Protein AF-A2RHA9-F1 (afdb_monomer)

Organism: Lactococcus lactis subsp. cremoris (strain MG1363) (NCBI:txid416870)

Sequence (64 aa):
MNNTANKETYILDD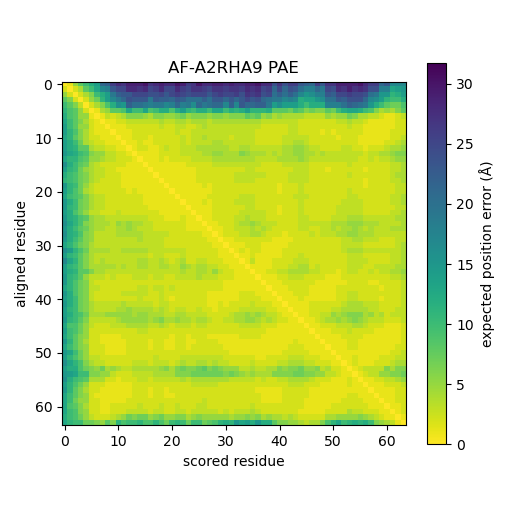SIAFELMGLLKAKARHFIQLNEYVYRLFDGQSVVTFTTLENDIQVEMVKG

pLDDT: mean 90.42, std 12.82, range [35.5, 97.62]

Mean predicted aligned error: 4.46 Å

Nearest PDB structures (foldseek):
  2jpi-assembly1_A  TM=5.741E-01  e=2.089E-01  Pseudomonas aeruginosa
  8vx4-assembly1_A  TM=5.252E-01  e=1.188E-01  Homo sapiens
  8cex-assembly3_C  TM=5.086E-01  e=1.489E-01  Mus musculus
  7az0-assembly1_BBB  TM=5.307E-01  e=1.764E-01  Mus musculus
  7az0-assembly1_AAA  TM=5.285E-01  e=2.339E-01  Mus musculus

InterPro domains:
  IPR012450 Bacteriophage bIL310, Orf15 [PF07868] (10-64)

Radius of gyration: 11.79 Å; Cα contacts (8 Å, |Δi|>4): 114; chains: 1; bounding box: 31×30×22 Å

Secondary structure (DSSP, 8-state):
-----EEEEEEE-HHHHHHHHHHHHHH-SEEEE-SSSEEEEE-SSEEEEEEE-SSSEEEEEEE-

Solvent-accessible surface area (backbone atoms only — not comparable to full-atom values): 3628 Å² total; per-residue (Å²): 130,88,78,76,60,57,66,49,78,47,80,33,51,56,74,61,45,53,54,50,49,55,61,47,57,76,63,30,77,43,80,44,74,80,53,99,48,32,38,37,36,30,57,87,57,40,39,39,37,39,35,59,56,98,81,36,24,38,38,38,38,38,47,111

Structure (mmCIF, N/CA/C/O backbone):
data_AF-A2RHA9-F1
#
_entry.id   AF-A2RHA9-F1
#
loop_
_atom_site.group_PDB
_atom_site.id
_atom_site.type_symbol
_atom_site.label_atom_id
_atom_site.label_alt_id
_atom_site.label_comp_id
_atom_site.label_asym_id
_atom_site.label_entity_id
_atom_site.label_seq_id
_atom_site.pdbx_PDB_ins_code
_atom_site.Cartn_x
_atom_site.Cartn_y
_atom_site.Cartn_z
_atom_site.occupancy
_atom_site.B_iso_or_equiv
_atom_site.auth_seq_id
_atom_site.auth_comp_id
_atom_site.auth_asym_id
_atom_site.auth_atom_id
_atom_site.pdbx_PDB_model_num
ATOM 1 N N . MET A 1 1 ? 20.221 19.513 -5.299 1.00 35.50 1 MET A N 1
ATOM 2 C CA . MET A 1 1 ? 19.118 19.675 -6.270 1.00 35.50 1 MET A CA 1
ATOM 3 C C . MET A 1 1 ? 17.949 18.871 -5.732 1.00 35.50 1 MET A C 1
ATOM 5 O O . MET A 1 1 ? 18.134 17.688 -5.478 1.00 35.50 1 MET A O 1
ATOM 9 N N . ASN A 1 2 ? 16.833 19.530 -5.418 1.00 43.19 2 ASN A N 1
ATOM 10 C CA . ASN A 1 2 ? 15.654 18.907 -4.816 1.00 43.19 2 ASN A CA 1
ATOM 11 C C . ASN A 1 2 ? 15.084 17.882 -5.800 1.00 43.19 2 ASN A C 1
ATOM 13 O O . ASN A 1 2 ? 14.460 18.273 -6.782 1.00 43.19 2 ASN A O 1
ATOM 17 N N . ASN A 1 3 ? 15.323 16.591 -5.562 1.00 47.72 3 ASN A N 1
ATOM 18 C CA . ASN A 1 3 ? 14.551 15.550 -6.227 1.00 47.72 3 ASN A CA 1
ATOM 19 C C . ASN A 1 3 ? 13.135 15.660 -5.670 1.00 47.72 3 ASN A C 1
ATOM 21 O O . ASN A 1 3 ? 12.829 15.120 -4.607 1.00 47.72 3 ASN A O 1
ATOM 25 N N . THR A 1 4 ? 12.286 16.418 -6.359 1.00 53.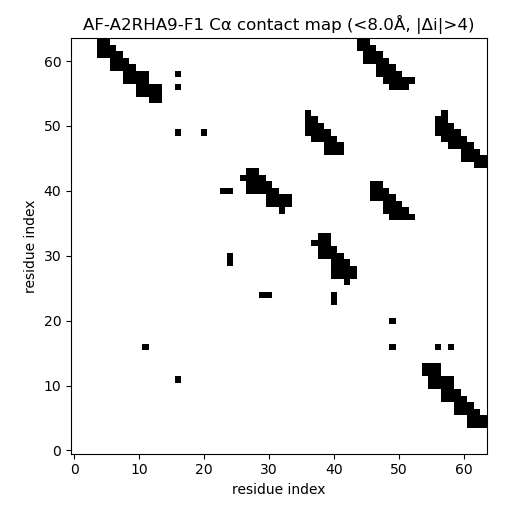16 4 THR A N 1
ATOM 26 C CA . THR A 1 4 ? 10.840 16.333 -6.207 1.00 53.16 4 THR A CA 1
ATOM 27 C C . THR A 1 4 ? 10.470 14.944 -6.703 1.00 53.16 4 THR A C 1
ATOM 29 O O . THR A 1 4 ? 10.180 14.752 -7.879 1.00 53.16 4 THR A O 1
ATOM 32 N N . ALA A 1 5 ? 10.624 13.937 -5.843 1.00 64.38 5 ALA A N 1
ATOM 33 C CA . ALA A 1 5 ? 10.173 12.594 -6.145 1.00 64.38 5 ALA A CA 1
ATOM 34 C C . ALA A 1 5 ? 8.706 12.725 -6.576 1.00 64.38 5 ALA A C 1
ATOM 36 O O . ALA A 1 5 ? 7.920 13.332 -5.844 1.00 64.38 5 ALA A O 1
ATOM 37 N N . ASN A 1 6 ? 8.371 12.264 -7.786 1.00 84.88 6 ASN A N 1
ATOM 38 C CA . ASN A 1 6 ? 7.010 12.331 -8.316 1.00 84.88 6 ASN A CA 1
ATOM 39 C C . ASN A 1 6 ? 6.148 11.410 -7.454 1.00 84.88 6 ASN A C 1
ATOM 41 O O . ASN A 1 6 ? 6.080 10.201 -7.686 1.00 84.88 6 ASN A O 1
ATOM 45 N N . LYS A 1 7 ? 5.602 11.998 -6.390 1.00 90.19 7 LYS A N 1
ATOM 46 C CA . LYS A 1 7 ? 4.876 11.327 -5.328 1.00 90.19 7 LYS A CA 1
ATOM 47 C C . LYS A 1 7 ? 3.395 11.591 -5.520 1.00 90.19 7 LYS A C 1
ATOM 49 O O . LYS A 1 7 ? 2.951 12.735 -5.465 1.00 90.19 7 LYS A O 1
ATOM 54 N N . GLU A 1 8 ? 2.655 10.518 -5.726 1.00 93.94 8 GLU A N 1
ATOM 55 C CA . GLU A 1 8 ? 1.204 10.517 -5.852 1.00 93.94 8 GLU A CA 1
ATOM 56 C C . GLU A 1 8 ? 0.627 9.776 -4.643 1.00 93.94 8 GLU A C 1
ATOM 58 O O . GLU A 1 8 ? 1.129 8.716 -4.266 1.00 93.94 8 GLU A O 1
ATOM 63 N N . THR A 1 9 ? -0.413 10.336 -4.025 1.00 95.50 9 THR A N 1
ATOM 64 C CA . THR A 1 9 ? -1.085 9.735 -2.866 1.00 95.50 9 THR A CA 1
ATOM 65 C C . THR A 1 9 ? -2.572 9.589 -3.156 1.00 95.50 9 THR A C 1
ATOM 67 O O . THR A 1 9 ? -3.205 10.528 -3.637 1.00 95.50 9 THR A O 1
ATOM 70 N N . TYR A 1 10 ? -3.125 8.428 -2.819 1.00 95.25 10 TYR A N 1
ATOM 71 C CA . TYR A 1 10 ? -4.529 8.073 -2.986 1.00 95.25 10 TYR A CA 1
ATOM 72 C C . TYR A 1 10 ? -5.084 7.540 -1.663 1.00 95.25 10 TYR A C 1
ATOM 74 O O . TYR A 1 10 ? -4.359 6.882 -0.918 1.00 95.25 10 TYR A O 1
ATOM 82 N N . ILE A 1 11 ? -6.359 7.807 -1.384 1.00 97.00 11 ILE A N 1
ATOM 83 C CA . ILE A 1 11 ? -7.117 7.185 -0.291 1.00 97.00 11 ILE A CA 1
ATOM 84 C C . ILE A 1 11 ? -8.169 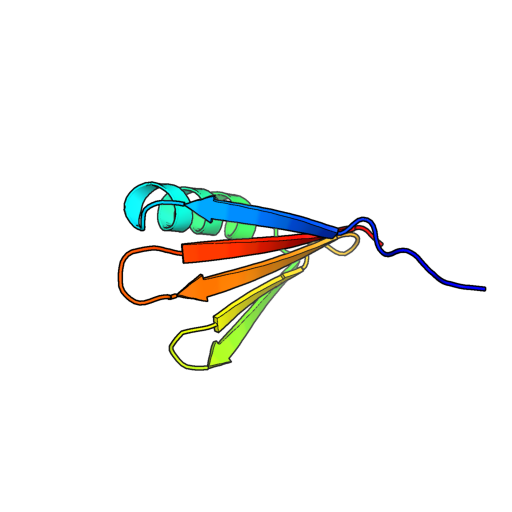6.302 -0.947 1.00 97.00 11 ILE A C 1
ATOM 86 O O . ILE A 1 11 ? -8.923 6.786 -1.792 1.00 97.00 11 ILE A O 1
ATOM 90 N N . LEU A 1 12 ? -8.152 5.014 -0.626 1.00 96.12 12 LEU A N 1
ATOM 91 C CA . LEU A 1 12 ? -8.995 4.000 -1.246 1.00 96.12 12 LEU A CA 1
ATOM 92 C C . LEU A 1 12 ? -9.708 3.195 -0.163 1.00 96.12 12 LEU A C 1
ATOM 94 O O . LEU A 1 12 ? -9.096 2.879 0.855 1.00 96.12 12 LEU A O 1
ATOM 98 N N . ASP A 1 13 ? -10.943 2.779 -0.435 1.00 94.81 13 ASP A N 1
ATOM 99 C CA . ASP A 1 13 ? -11.613 1.760 0.370 1.00 94.81 13 ASP A CA 1
ATOM 100 C C . ASP A 1 13 ? -10.812 0.446 0.366 1.00 94.81 13 ASP A C 1
ATOM 102 O O . ASP A 1 13 ? -10.183 0.079 -0.639 1.00 94.81 13 ASP A O 1
ATOM 106 N N . ASP A 1 14 ? -10.920 -0.316 1.454 1.00 90.69 14 ASP A N 1
ATOM 107 C CA . ASP A 1 14 ? -10.191 -1.571 1.668 1.00 90.69 14 ASP A CA 1
ATOM 108 C C . ASP A 1 14 ? -10.306 -2.544 0.488 1.00 90.69 14 ASP A C 1
ATOM 110 O O . ASP A 1 14 ? -9.312 -3.102 0.020 1.00 90.69 14 ASP A O 1
ATOM 114 N N . SER A 1 15 ? -11.523 -2.725 -0.036 1.00 92.62 15 SER A N 1
ATOM 115 C CA . SER A 1 15 ? -11.785 -3.661 -1.137 1.00 92.62 15 SER A CA 1
ATOM 116 C C . SER A 1 15 ? -10.977 -3.331 -2.399 1.00 92.62 15 SER A C 1
ATOM 118 O O . SER A 1 15 ? -10.363 -4.221 -2.991 1.00 92.62 15 SER A O 1
ATOM 120 N N . ILE A 1 16 ? -10.908 -2.048 -2.766 1.00 94.88 16 ILE A N 1
ATOM 121 C CA . ILE A 1 16 ? -10.203 -1.565 -3.959 1.00 94.88 16 ILE A CA 1
ATOM 122 C C . ILE A 1 16 ? -8.692 -1.642 -3.741 1.00 94.88 16 ILE A C 1
ATOM 124 O O . ILE A 1 16 ? -7.943 -2.078 -4.619 1.00 94.88 16 ILE A O 1
ATOM 128 N N . ALA A 1 17 ? -8.227 -1.241 -2.559 1.00 94.25 17 ALA A N 1
ATOM 129 C CA . ALA A 1 17 ? -6.814 -1.277 -2.221 1.00 94.25 17 ALA A CA 1
ATOM 130 C C . ALA A 1 17 ? -6.253 -2.708 -2.196 1.00 94.25 17 ALA A C 1
ATOM 132 O O . ALA A 1 17 ? -5.150 -2.931 -2.701 1.00 94.25 17 ALA A O 1
ATOM 133 N N . PHE A 1 18 ? -7.001 -3.690 -1.683 1.00 91.25 18 PHE A N 1
ATOM 134 C CA . PHE A 1 18 ? -6.564 -5.088 -1.693 1.00 91.25 18 PHE A CA 1
ATOM 135 C C . PHE A 1 18 ? -6.513 -5.687 -3.102 1.00 91.25 18 PHE A C 1
ATOM 137 O O . PHE A 1 18 ? -5.556 -6.403 -3.418 1.00 91.25 18 PHE A O 1
ATOM 144 N N . GLU A 1 19 ? -7.476 -5.366 -3.971 1.00 95.44 19 GLU A N 1
ATOM 145 C CA . GLU A 1 19 ? -7.432 -5.779 -5.379 1.00 95.44 19 GLU A CA 1
ATOM 146 C C . GLU A 1 19 ? -6.203 -5.187 -6.085 1.00 95.44 19 GLU A C 1
ATOM 148 O O . GLU A 1 19 ? -5.408 -5.917 -6.691 1.00 95.44 19 GLU A O 1
ATOM 153 N N . LEU A 1 20 ? -5.980 -3.877 -5.929 1.00 94.62 20 LEU A N 1
ATOM 154 C CA . LEU A 1 20 ? -4.816 -3.190 -6.486 1.00 94.62 20 LEU A CA 1
ATOM 155 C C . LEU A 1 20 ? -3.503 -3.788 -5.965 1.00 94.62 20 LEU A C 1
ATOM 157 O O . LEU A 1 20 ? -2.580 -4.029 -6.746 1.00 94.62 20 LEU A O 1
ATOM 161 N N . MET A 1 21 ? -3.413 -4.065 -4.663 1.00 93.81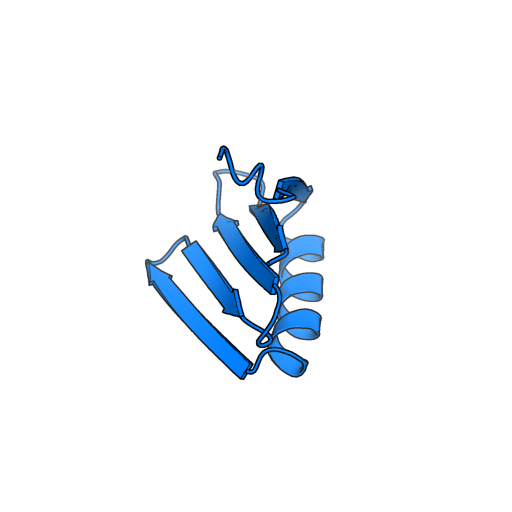 21 MET A N 1
ATOM 162 C CA . MET A 1 21 ? -2.242 -4.699 -4.062 1.00 93.81 21 MET A CA 1
ATOM 163 C C . MET A 1 21 ? -1.968 -6.066 -4.695 1.00 93.81 21 MET A C 1
ATOM 165 O O . MET A 1 21 ? -0.815 -6.363 -5.007 1.00 93.81 21 MET A O 1
ATOM 169 N N . GLY A 1 22 ? -2.997 -6.886 -4.924 1.00 94.62 22 GLY A N 1
ATOM 170 C CA . GLY A 1 22 ? -2.860 -8.180 -5.596 1.00 94.62 22 GLY A CA 1
ATOM 171 C C . GLY A 1 22 ? -2.277 -8.048 -7.006 1.00 94.62 22 GLY A C 1
ATOM 172 O O . GLY A 1 22 ? -1.305 -8.731 -7.346 1.00 94.62 22 GLY A O 1
ATOM 173 N N . LEU A 1 23 ? -2.808 -7.114 -7.801 1.00 94.06 23 LEU A N 1
ATOM 174 C CA . LEU A 1 23 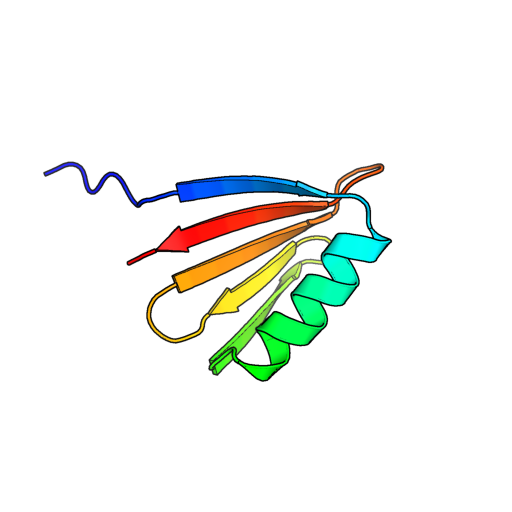? -2.332 -6.836 -9.160 1.00 94.06 23 LEU A CA 1
ATOM 175 C C . LEU A 1 23 ? -0.884 -6.326 -9.178 1.00 94.06 23 LEU A C 1
ATOM 177 O O . LEU A 1 23 ? -0.075 -6.769 -9.998 1.00 94.06 23 LEU A O 1
ATOM 181 N N . LEU A 1 24 ? -0.537 -5.411 -8.270 1.00 93.38 24 LEU A N 1
ATOM 182 C CA . LEU A 1 24 ? 0.814 -4.860 -8.182 1.00 93.38 24 LEU A CA 1
ATOM 183 C C . LEU A 1 24 ? 1.810 -5.884 -7.647 1.00 93.38 24 LEU A C 1
ATOM 185 O O . LEU A 1 24 ? 2.931 -5.948 -8.142 1.00 93.38 24 LEU A O 1
ATOM 189 N N . LYS A 1 25 ? 1.412 -6.737 -6.699 1.00 93.62 25 LYS A N 1
ATOM 190 C CA . LYS A 1 25 ? 2.254 -7.822 -6.182 1.00 93.62 25 LYS A CA 1
ATOM 191 C C . LYS A 1 25 ? 2.657 -8.808 -7.270 1.00 93.62 25 LYS A C 1
ATOM 193 O O . LYS A 1 25 ? 3.792 -9.267 -7.256 1.00 93.62 25 LYS A O 1
ATOM 198 N N . ALA A 1 26 ? 1.781 -9.073 -8.240 1.00 92.94 26 ALA A N 1
ATOM 199 C CA . ALA A 1 26 ? 2.106 -9.915 -9.391 1.00 92.94 26 ALA A CA 1
ATOM 200 C C . ALA A 1 26 ? 3.180 -9.305 -10.317 1.00 92.94 26 ALA A C 1
ATOM 202 O O . ALA A 1 26 ? 3.860 -10.038 -11.030 1.00 92.94 26 ALA A O 1
ATOM 203 N N . LYS A 1 27 ? 3.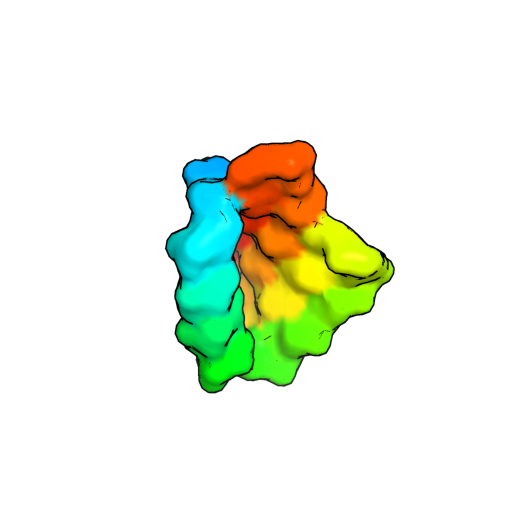337 -7.974 -10.314 1.00 89.69 27 LYS A N 1
ATOM 204 C CA . LYS A 1 27 ? 4.335 -7.243 -11.118 1.00 89.69 27 LYS A CA 1
ATOM 205 C C . LYS A 1 27 ? 5.551 -6.780 -10.312 1.00 89.69 27 LYS A C 1
ATOM 207 O O . LYS A 1 27 ? 6.555 -6.380 -10.898 1.00 89.69 27 LYS A O 1
ATOM 212 N N . ALA A 1 28 ? 5.4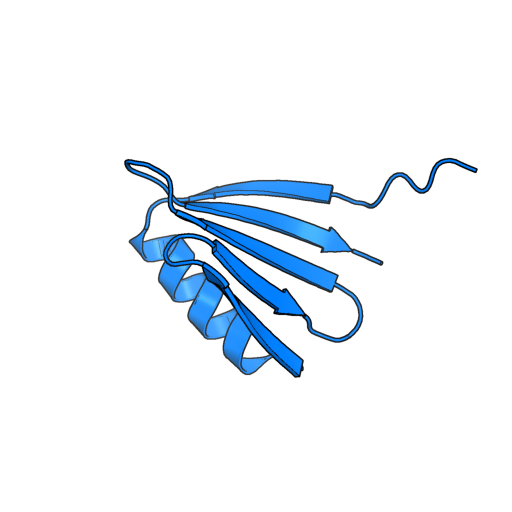66 -6.808 -8.987 1.00 94.44 28 ALA A N 1
ATOM 213 C CA . ALA A 1 28 ? 6.526 -6.355 -8.111 1.00 94.44 28 ALA A CA 1
ATOM 214 C C . ALA A 1 28 ? 7.696 -7.342 -8.112 1.00 94.44 28 ALA A C 1
ATOM 216 O O . ALA A 1 28 ? 7.522 -8.558 -8.076 1.00 94.44 28 ALA A O 1
ATOM 217 N N . ARG A 1 29 ? 8.911 -6.798 -8.083 1.00 95.31 29 ARG A N 1
ATOM 218 C CA . ARG A 1 29 ? 10.130 -7.574 -7.832 1.00 95.31 29 ARG A CA 1
ATOM 219 C C . ARG A 1 29 ? 10.250 -7.936 -6.360 1.00 95.31 29 ARG A C 1
ATOM 221 O O . ARG A 1 29 ? 10.694 -9.028 -6.023 1.00 95.31 29 ARG A O 1
ATOM 228 N N . HIS A 1 30 ? 9.848 -7.010 -5.491 1.00 95.44 30 HIS A N 1
ATOM 229 C CA . HIS A 1 30 ? 9.863 -7.201 -4.049 1.00 95.44 30 HIS A CA 1
ATOM 230 C C . HIS A 1 30 ? 8.547 -6.754 -3.426 1.00 95.44 30 HIS A C 1
ATOM 232 O O . HIS A 1 30 ? 8.016 -5.689 -3.744 1.00 95.44 30 HIS A O 1
ATOM 238 N N . PHE A 1 31 ? 8.065 -7.575 -2.499 1.00 95.38 31 PHE A N 1
ATOM 239 C CA . PHE A 1 31 ? 6.979 -7.263 -1.584 1.00 95.38 31 PHE A CA 1
ATOM 240 C C . PHE A 1 31 ? 7.540 -7.319 -0.168 1.00 95.38 31 PHE A C 1
ATOM 242 O O . PHE A 1 31 ? 8.103 -8.336 0.237 1.00 95.38 31 PHE A O 1
ATOM 249 N N . ILE A 1 32 ? 7.418 -6.217 0.558 1.00 95.31 32 ILE A N 1
ATOM 250 C CA . ILE A 1 32 ? 8.003 -6.031 1.879 1.00 95.31 32 ILE A CA 1
ATOM 251 C C . ILE A 1 32 ? 6.884 -5.602 2.816 1.00 95.31 32 ILE A C 1
ATOM 253 O O . ILE A 1 32 ? 6.267 -4.558 2.619 1.00 95.31 32 ILE A O 1
ATOM 257 N N . GLN A 1 33 ? 6.642 -6.388 3.855 1.00 95.31 33 GLN A N 1
ATOM 258 C CA . GLN A 1 33 ? 5.813 -5.965 4.972 1.00 95.31 33 GLN A CA 1
ATOM 259 C C . GLN A 1 33 ? 6.706 -5.227 5.974 1.00 95.31 33 GLN A C 1
ATOM 261 O O . GLN A 1 33 ? 7.652 -5.813 6.496 1.00 95.31 33 GLN A O 1
ATOM 266 N N . LEU A 1 34 ? 6.452 -3.935 6.201 1.00 95.06 34 LEU A N 1
ATOM 267 C CA . LEU A 1 34 ? 7.234 -3.129 7.147 1.00 95.06 34 LEU A CA 1
ATOM 268 C C . LEU A 1 34 ? 6.716 -3.301 8.579 1.00 95.06 34 LEU A C 1
ATOM 270 O O . LEU A 1 34 ? 7.505 -3.313 9.520 1.00 95.06 34 LEU A O 1
ATOM 274 N N . ASN A 1 35 ? 5.397 -3.430 8.730 1.00 95.31 35 ASN A N 1
ATOM 275 C CA . ASN A 1 35 ? 4.709 -3.770 9.974 1.00 95.31 35 ASN A CA 1
ATOM 276 C C . ASN A 1 35 ? 3.307 -4.337 9.656 1.00 95.31 35 ASN A C 1
ATOM 278 O O . ASN A 1 35 ? 3.007 -4.643 8.502 1.00 95.31 35 ASN A O 1
ATOM 282 N N . GLU A 1 36 ? 2.451 -4.500 10.664 1.00 92.75 36 GLU A N 1
ATOM 283 C CA . GLU A 1 36 ? 1.101 -5.059 10.492 1.00 92.75 36 GLU A CA 1
ATOM 284 C C . GLU A 1 36 ? 0.174 -4.206 9.598 1.00 92.75 36 GLU A C 1
ATOM 286 O O . GLU A 1 36 ? -0.670 -4.762 8.897 1.00 92.75 36 GLU A O 1
ATOM 291 N N . TYR A 1 37 ? 0.386 -2.887 9.541 1.00 94.62 37 TYR A N 1
ATOM 292 C CA . TYR A 1 37 ? -0.453 -1.940 8.796 1.00 94.62 37 TYR A CA 1
ATOM 293 C C . TYR A 1 37 ? 0.170 -1.456 7.485 1.00 94.62 37 TYR A C 1
ATOM 295 O O . TYR A 1 37 ? -0.537 -0.875 6.662 1.00 94.62 37 TYR A O 1
ATOM 303 N N . VAL A 1 38 ? 1.477 -1.652 7.285 1.00 97.00 38 VAL A N 1
ATOM 304 C CA . VAL A 1 38 ? 2.229 -1.041 6.183 1.00 97.00 38 VAL A CA 1
ATOM 305 C C . VAL A 1 38 ? 2.916 -2.086 5.312 1.00 97.00 38 VAL A C 1
ATOM 307 O O . VAL A 1 38 ? 3.813 -2.814 5.752 1.00 97.00 38 VAL A O 1
ATOM 310 N N . TYR A 1 39 ? 2.567 -2.064 4.029 1.00 96.50 39 TYR A N 1
ATOM 311 C CA . TYR A 1 39 ? 3.129 -2.917 2.987 1.00 96.50 39 TYR A CA 1
ATOM 312 C C . TYR A 1 39 ? 3.769 -2.070 1.895 1.00 96.50 39 TYR A C 1
ATOM 314 O O . TYR A 1 39 ? 3.278 -1.001 1.543 1.00 96.50 39 TYR A O 1
ATOM 322 N N . ARG A 1 40 ? 4.868 -2.553 1.321 1.00 96.75 40 ARG A N 1
ATOM 323 C CA . ARG A 1 40 ? 5.596 -1.870 0.256 1.00 96.75 40 ARG A CA 1
ATOM 324 C C . ARG A 1 40 ? 5.906 -2.813 -0.894 1.00 96.75 40 ARG A C 1
ATOM 326 O O . ARG A 1 40 ? 6.400 -3.920 -0.698 1.00 96.75 40 ARG A O 1
ATOM 333 N N . LEU A 1 41 ? 5.648 -2.338 -2.102 1.00 96.75 41 LEU A N 1
ATOM 334 C CA . LEU A 1 41 ? 5.908 -3.013 -3.363 1.00 96.75 41 LEU A CA 1
ATOM 335 C C . LEU A 1 41 ? 6.947 -2.219 -4.146 1.00 96.75 41 LEU A C 1
ATOM 337 O O . LEU A 1 41 ? 6.876 -0.992 -4.204 1.00 96.75 41 LEU A O 1
ATOM 341 N N . PHE A 1 42 ? 7.902 -2.917 -4.748 1.00 94.75 42 PHE A N 1
ATOM 342 C CA . PHE A 1 42 ? 8.922 -2.316 -5.601 1.00 94.75 42 PHE A CA 1
ATOM 343 C C . PHE A 1 42 ? 9.064 -3.111 -6.893 1.00 94.75 42 PHE A C 1
ATOM 345 O O . PHE A 1 42 ? 9.285 -4.323 -6.853 1.00 94.75 42 PHE A O 1
ATOM 352 N N . ASP A 1 43 ? 8.959 -2.438 -8.035 1.00 92.44 43 ASP A N 1
ATOM 353 C CA . ASP A 1 43 ? 9.057 -3.055 -9.367 1.00 92.44 43 ASP A CA 1
ATOM 354 C C . ASP A 1 43 ? 10.425 -2.842 -10.050 1.00 92.44 43 ASP A C 1
ATOM 356 O O . ASP A 1 43 ? 10.674 -3.380 -11.132 1.00 92.44 43 ASP A O 1
ATOM 360 N N . GLY A 1 44 ? 11.345 -2.118 -9.404 1.00 90.12 44 GLY A N 1
ATOM 361 C CA . GLY A 1 44 ? 12.639 -1.729 -9.973 1.00 90.12 44 GLY A CA 1
ATOM 362 C C . GLY A 1 44 ? 12.742 -0.250 -10.349 1.00 90.12 44 GLY A C 1
ATOM 363 O O . GLY A 1 44 ? 13.858 0.245 -10.468 1.00 90.12 44 GLY A O 1
ATOM 364 N N . GLN A 1 45 ? 11.615 0.444 -10.522 1.00 90.44 45 GLN A N 1
ATOM 365 C CA . GLN A 1 45 ? 11.546 1.857 -10.920 1.00 90.44 45 GLN A CA 1
ATOM 366 C C . GLN A 1 45 ? 10.648 2.677 -9.991 1.00 90.44 45 GLN A C 1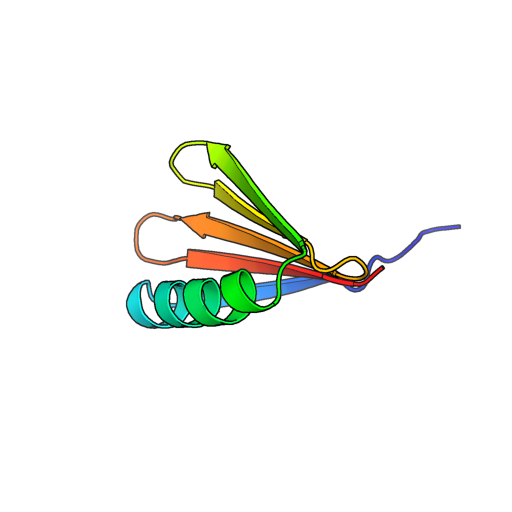
ATOM 368 O O . GLN A 1 45 ? 10.957 3.821 -9.677 1.00 90.44 45 GLN A O 1
ATOM 373 N N . SER A 1 46 ? 9.555 2.084 -9.521 1.00 92.00 46 SER A N 1
ATOM 374 C CA . SER A 1 46 ? 8.567 2.717 -8.658 1.00 92.00 46 SER A CA 1
ATOM 375 C C . SER A 1 46 ? 8.422 1.956 -7.347 1.00 92.00 46 SER A C 1
ATOM 377 O O . SER A 1 46 ? 8.546 0.729 -7.282 1.00 92.00 46 SER A O 1
ATOM 379 N N . VAL A 1 47 ? 8.125 2.704 -6.289 1.00 94.94 47 VAL A N 1
ATOM 380 C CA . VAL A 1 47 ? 7.767 2.181 -4.972 1.00 94.94 47 VAL A CA 1
ATOM 381 C C . VAL A 1 47 ? 6.308 2.519 -4.708 1.00 94.94 47 VAL A C 1
ATOM 383 O O . VAL A 1 47 ? 5.927 3.682 -4.801 1.00 94.94 47 VAL A O 1
ATOM 386 N N . VAL A 1 48 ? 5.509 1.526 -4.327 1.00 96.31 48 VAL A N 1
ATOM 387 C CA . VAL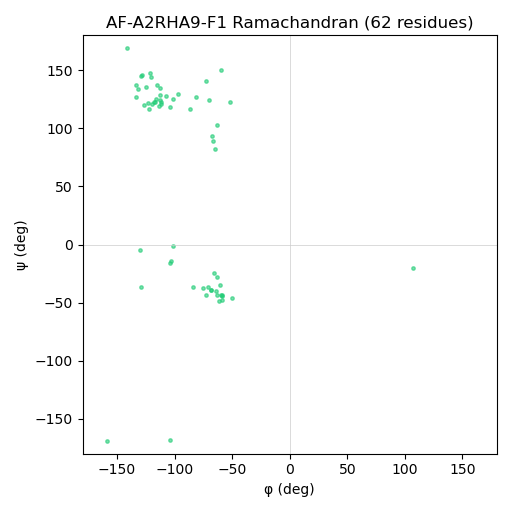 A 1 48 ? 4.131 1.731 -3.865 1.00 96.31 48 VAL A CA 1
ATOM 388 C C . VAL A 1 48 ? 4.026 1.293 -2.412 1.00 96.31 48 VAL A C 1
ATOM 390 O O . VAL A 1 48 ? 4.393 0.168 -2.081 1.00 96.31 48 VAL A O 1
ATOM 393 N N . THR A 1 49 ? 3.556 2.175 -1.536 1.00 97.50 49 THR A N 1
ATOM 394 C CA . THR A 1 49 ? 3.347 1.905 -0.109 1.00 97.50 49 THR A CA 1
ATOM 395 C C . THR A 1 49 ? 1.855 1.930 0.195 1.00 97.50 49 THR A C 1
ATOM 397 O O . THR A 1 49 ? 1.198 2.926 -0.079 1.00 97.50 49 THR A O 1
ATOM 400 N N . PHE A 1 50 ? 1.343 0.845 0.763 1.00 97.62 50 PHE A N 1
ATOM 401 C CA . PHE A 1 50 ? -0.015 0.713 1.276 1.00 97.62 50 PHE A CA 1
ATOM 402 C C . PHE A 1 50 ? 0.039 0.862 2.794 1.00 97.62 50 PHE A C 1
ATOM 404 O O . PHE A 1 50 ? 0.779 0.124 3.445 1.00 97.62 50 PHE A O 1
ATOM 411 N N . THR A 1 51 ? -0.734 1.792 3.342 1.00 97.56 51 THR A N 1
ATOM 412 C CA . THR A 1 51 ? -0.865 2.028 4.781 1.00 97.56 51 THR A CA 1
ATOM 413 C C . THR A 1 51 ? -2.327 1.891 5.161 1.00 97.56 51 THR A C 1
ATOM 415 O O . THR A 1 51 ? -3.160 2.675 4.713 1.00 97.56 51 THR A O 1
ATOM 418 N N . THR A 1 52 ? -2.620 0.902 5.995 1.00 95.94 52 THR A N 1
ATOM 419 C CA . THR A 1 52 ? -3.950 0.696 6.571 1.00 95.94 52 THR A CA 1
ATOM 420 C C . THR A 1 52 ? -4.227 1.815 7.572 1.00 95.94 52 THR A C 1
ATOM 422 O O . THR A 1 52 ? -3.415 2.052 8.470 1.00 95.94 52 THR A O 1
ATOM 425 N N . LEU A 1 53 ? -5.331 2.530 7.380 1.00 93.75 53 LEU A N 1
ATOM 426 C CA . LEU A 1 53 ? -5.880 3.516 8.309 1.00 93.75 53 LEU A CA 1
ATOM 427 C C . LEU A 1 53 ? -7.102 2.904 9.016 1.00 93.75 53 LEU A C 1
ATOM 429 O O . LEU A 1 53 ? -7.321 1.699 8.954 1.00 93.75 53 LEU A O 1
ATOM 433 N N . GLU A 1 54 ? -7.884 3.715 9.728 1.00 91.50 54 GLU A N 1
ATOM 434 C CA . GLU A 1 54 ? -9.028 3.218 10.506 1.00 91.50 54 GLU A CA 1
ATOM 435 C C . GLU A 1 54 ? -10.173 2.684 9.629 1.00 91.50 54 GLU A C 1
ATOM 437 O O . GLU A 1 54 ? -10.764 1.666 9.974 1.00 91.50 54 GLU A O 1
ATOM 442 N N . ASN A 1 55 ? -10.468 3.344 8.502 1.00 90.56 55 ASN A N 1
ATOM 443 C CA . ASN A 1 55 ? -11.569 2.970 7.598 1.00 90.56 55 ASN A CA 1
ATOM 444 C C . ASN A 1 55 ? -11.153 2.872 6.122 1.00 90.56 55 ASN A C 1
ATOM 446 O O . ASN A 1 55 ? -11.974 2.522 5.281 1.00 90.56 55 ASN A O 1
ATOM 450 N N . ASP A 1 56 ? -9.904 3.218 5.817 1.00 94.62 56 ASP A N 1
ATOM 451 C CA . ASP A 1 56 ? -9.402 3.365 4.457 1.00 94.62 56 ASP A CA 1
ATOM 452 C C . ASP A 1 56 ? -7.971 2.834 4.365 1.00 94.62 56 ASP A C 1
ATOM 454 O O . ASP A 1 56 ? -7.270 2.662 5.367 1.00 94.62 56 ASP A O 1
ATOM 458 N N . ILE A 1 57 ? -7.475 2.701 3.141 1.00 96.88 57 ILE A N 1
ATOM 459 C CA . ILE A 1 57 ? -6.070 2.441 2.859 1.00 96.88 57 ILE A CA 1
ATOM 460 C C . ILE A 1 57 ? -5.488 3.617 2.083 1.00 96.88 57 ILE A C 1
ATOM 462 O O . ILE A 1 57 ? -5.921 3.962 0.980 1.00 96.88 57 ILE A O 1
ATOM 466 N N . GLN A 1 58 ? -4.435 4.209 2.640 1.00 97.56 58 GLN A N 1
ATOM 467 C CA . GLN A 1 58 ? -3.621 5.175 1.920 1.00 97.56 58 GLN A CA 1
ATOM 468 C C . GLN A 1 58 ? -2.624 4.441 1.025 1.00 97.56 58 GLN A C 1
ATOM 470 O O . GLN A 1 58 ? -1.832 3.623 1.495 1.00 97.56 58 GLN A O 1
ATOM 475 N N . VAL A 1 59 ? -2.606 4.793 -0.257 1.00 96.88 59 VAL A N 1
ATOM 476 C CA . VAL A 1 59 ? -1.647 4.293 -1.240 1.00 96.88 59 VAL A CA 1
ATOM 477 C C . VAL A 1 59 ? -0.754 5.435 -1.696 1.00 96.88 59 VAL A C 1
ATOM 479 O O . VAL A 1 59 ? -1.220 6.418 -2.262 1.00 96.88 59 VAL A O 1
ATOM 482 N N . GLU A 1 60 ? 0.544 5.302 -1.464 1.00 96.88 60 GLU A N 1
ATOM 483 C CA . GLU A 1 60 ? 1.560 6.261 -1.885 1.00 96.88 60 GLU A CA 1
ATOM 484 C C . GLU A 1 60 ? 2.447 5.643 -2.964 1.00 96.88 60 GLU A C 1
ATOM 486 O O . GLU A 1 60 ? 3.112 4.639 -2.717 1.00 96.88 60 GLU A O 1
ATOM 491 N N . MET A 1 61 ? 2.493 6.256 -4.144 1.00 94.50 61 MET A N 1
ATOM 492 C CA . MET A 1 61 ? 3.376 5.870 -5.239 1.00 94.50 61 MET A CA 1
ATOM 493 C C . MET A 1 61 ? 4.487 6.904 -5.396 1.00 94.50 61 MET A C 1
ATOM 495 O O . MET A 1 61 ? 4.227 8.093 -5.546 1.00 94.50 61 MET A O 1
ATOM 499 N N . VAL A 1 62 ? 5.730 6.435 -5.413 1.00 94.06 62 VAL A N 1
ATOM 500 C CA . VAL A 1 62 ? 6.918 7.237 -5.702 1.00 94.06 62 VAL A CA 1
ATOM 501 C C . VAL A 1 62 ? 7.606 6.655 -6.927 1.00 94.06 62 VAL A C 1
ATOM 503 O O . VAL A 1 62 ? 8.006 5.490 -6.913 1.00 94.06 62 VAL A O 1
ATOM 506 N N . LYS A 1 63 ? 7.746 7.465 -7.977 1.00 89.50 63 LYS A N 1
ATOM 507 C CA . LYS A 1 63 ? 8.452 7.091 -9.212 1.00 89.50 63 LYS A CA 1
ATOM 508 C C . LYS A 1 63 ? 9.890 7.614 -9.152 1.00 89.50 63 LYS A C 1
ATOM 510 O O . LYS A 1 63 ? 10.093 8.781 -8.799 1.00 89.50 63 LYS A O 1
ATOM 515 N N . GLY A 1 64 ? 10.854 6.732 -9.418 1.00 77.06 64 GLY A N 1
ATOM 516 C CA . GLY A 1 64 ? 12.286 7.039 -9.492 1.00 77.06 64 GLY A CA 1
ATOM 517 C C . GLY A 1 64 ? 12.742 7.549 -10.849 1.00 77.06 64 GLY A C 1
ATOM 518 O O . GLY A 1 64 ? 11.935 7.529 -11.805 1.00 77.06 64 GLY A O 1
#

Foldseek 3Di:
DDPPFPKDKDKAFPVVVVVVCVVQVVQFPDWDDPDPFWIWGHNPFKIWIWGDDPGIIMIMITGD